Protein AF-A0A2H3D785-F1 (afdb_monomer_lite)

pLDDT: mean 83.18, std 9.56, range [46.09, 92.12]

Radius of gyration: 15.81 Å; chains: 1; bounding box: 33×35×32 Å

Foldseek 3Di:
DPLCDLLEPNHPNPDPPCDPPNNCVRHPVNDDPPVNPDDPDPDDDPVVVVVVVVVPPD

Structure (mmCIF, N/CA/C/O backbone):
data_AF-A0A2H3D785-F1
#
_entry.id   AF-A0A2H3D785-F1
#
loop_
_atom_site.group_PDB
_atom_site.id
_atom_site.type_symbol
_atom_site.label_atom_id
_atom_site.label_alt_id
_atom_site.label_comp_id
_atom_site.label_asym_id
_atom_site.label_entity_id
_atom_site.label_seq_id
_atom_site.pdbx_PDB_ins_code
_atom_site.Cartn_x
_atom_site.Cartn_y
_atom_site.Cartn_z
_atom_site.occupancy
_atom_site.B_iso_or_equiv
_atom_site.auth_seq_id
_atom_site.auth_comp_id
_atom_site.auth_asym_id
_atom_site.auth_atom_id
_atom_site.pdbx_PDB_model_num
ATOM 1 N N . ILE A 1 1 ? 4.614 0.046 7.151 1.00 65.44 1 ILE A N 1
ATOM 2 C CA . ILE A 1 1 ? 4.456 -0.467 5.765 1.00 65.44 1 ILE A CA 1
ATOM 3 C C . ILE A 1 1 ? 4.389 -1.988 5.846 1.00 65.44 1 ILE A C 1
ATOM 5 O O . ILE A 1 1 ? 5.293 -2.570 6.425 1.00 65.44 1 ILE A O 1
ATOM 9 N N . GLN A 1 2 ? 3.332 -2.624 5.331 1.00 69.62 2 GLN A N 1
ATOM 10 C CA . GLN A 1 2 ? 3.195 -4.089 5.343 1.00 69.62 2 GLN A CA 1
ATOM 11 C C . GLN A 1 2 ? 3.804 -4.677 4.061 1.00 69.62 2 GLN A C 1
ATOM 13 O O . GLN A 1 2 ? 3.119 -4.819 3.048 1.00 69.62 2 GLN A O 1
ATOM 18 N N . CYS A 1 3 ? 5.110 -4.962 4.076 1.00 79.44 3 CYS A N 1
ATOM 19 C CA . CYS A 1 3 ? 5.840 -5.444 2.893 1.00 79.44 3 CYS A CA 1
ATOM 20 C C . CYS A 1 3 ? 5.454 -6.861 2.448 1.00 79.44 3 CYS A C 1
ATOM 22 O O . CYS A 1 3 ? 5.824 -7.280 1.360 1.00 79.44 3 CYS A O 1
ATOM 24 N N . GLU A 1 4 ? 4.676 -7.589 3.237 1.00 84.25 4 GLU A N 1
ATOM 25 C CA . GLU A 1 4 ? 4.171 -8.920 2.886 1.00 84.25 4 GLU A CA 1
ATOM 26 C C . GLU A 1 4 ? 2.973 -8.867 1.924 1.00 84.25 4 GLU A C 1
ATOM 28 O O . GLU A 1 4 ? 2.587 -9.890 1.368 1.00 84.25 4 GLU A O 1
ATOM 33 N N . LYS A 1 5 ? 2.381 -7.688 1.684 1.00 85.31 5 LYS A N 1
ATOM 34 C CA . LYS A 1 5 ? 1.250 -7.545 0.758 1.00 85.31 5 LYS A CA 1
ATOM 35 C C . LYS A 1 5 ? 1.704 -7.301 -0.680 1.00 85.31 5 LYS A C 1
ATOM 37 O O . LYS A 1 5 ? 2.640 -6.542 -0.925 1.00 85.31 5 LYS A O 1
ATOM 42 N N . SER A 1 6 ? 0.947 -7.838 -1.638 1.00 87.94 6 SER A N 1
ATOM 43 C CA . SER A 1 6 ? 1.178 -7.684 -3.085 1.00 87.94 6 SER A CA 1
ATOM 44 C C . SER A 1 6 ? 1.160 -6.233 -3.580 1.00 87.94 6 SER A C 1
ATOM 46 O O . SER A 1 6 ? 1.709 -5.934 -4.635 1.00 87.94 6 SER A O 1
ATOM 48 N N . ASN A 1 7 ? 0.572 -5.313 -2.815 1.00 87.56 7 ASN A N 1
ATOM 49 C CA . ASN A 1 7 ? 0.548 -3.885 -3.115 1.00 87.56 7 ASN A CA 1
ATOM 50 C C . ASN A 1 7 ? 1.694 -3.096 -2.443 1.00 87.56 7 ASN A C 1
ATOM 52 O O . ASN A 1 7 ? 1.630 -1.872 -2.315 1.00 87.56 7 ASN A O 1
ATOM 56 N N . CYS A 1 8 ? 2.760 -3.766 -2.003 1.00 88.12 8 CYS A N 1
ATOM 57 C CA . CYS A 1 8 ? 4.024 -3.125 -1.653 1.00 88.12 8 CYS A CA 1
ATOM 58 C C . CYS A 1 8 ? 5.064 -3.392 -2.745 1.00 88.12 8 CYS A C 1
ATOM 60 O O . CYS A 1 8 ? 5.346 -4.545 -3.050 1.00 88.12 8 CYS A O 1
ATOM 62 N N . ARG A 1 9 ? 5.701 -2.337 -3.276 1.00 85.19 9 ARG A N 1
ATOM 63 C CA . ARG A 1 9 ? 6.741 -2.436 -4.323 1.00 85.19 9 ARG A CA 1
ATOM 64 C C . ARG A 1 9 ? 7.920 -3.344 -3.945 1.00 85.19 9 ARG A C 1
ATOM 66 O O . ARG A 1 9 ? 8.585 -3.875 -4.824 1.00 85.19 9 ARG A O 1
ATOM 73 N N . PHE A 1 10 ? 8.187 -3.489 -2.650 1.00 87.50 10 PHE A N 1
ATOM 74 C CA . PHE A 1 10 ? 9.281 -4.303 -2.117 1.00 87.50 10 PHE A CA 1
ATOM 75 C C . PHE A 1 10 ? 8.834 -5.703 -1.677 1.00 87.50 10 PHE A C 1
ATOM 77 O O . PHE A 1 10 ? 9.634 -6.449 -1.121 1.00 87.50 10 PHE A O 1
ATOM 84 N N . SER A 1 11 ? 7.562 -6.056 -1.873 1.00 89.25 11 SER A N 1
ATOM 85 C CA . SER A 1 11 ? 7.065 -7.384 -1.527 1.00 89.25 11 SE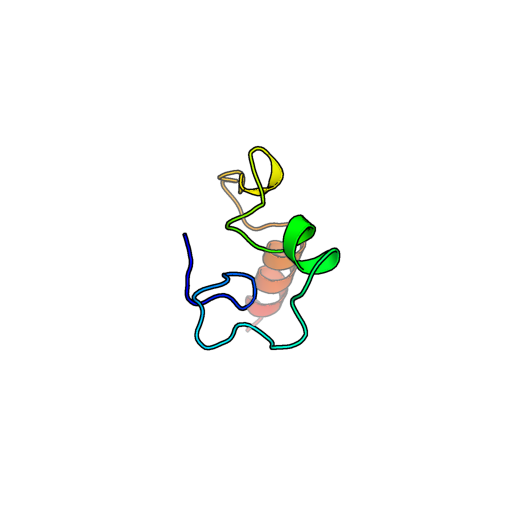R A CA 1
ATOM 86 C C . SER A 1 11 ? 7.617 -8.444 -2.467 1.00 89.25 11 SER A C 1
ATOM 88 O O . SER A 1 11 ? 7.631 -8.251 -3.682 1.00 89.25 11 SER A O 1
ATOM 90 N N . LEU A 1 12 ? 7.955 -9.612 -1.920 1.00 90.50 12 LEU A N 1
ATOM 91 C CA . LEU A 1 12 ? 8.237 -10.810 -2.718 1.00 90.50 12 LEU A CA 1
ATOM 92 C C . LEU A 1 12 ? 7.010 -11.275 -3.521 1.00 90.50 12 LEU A C 1
ATOM 94 O O . LEU A 1 12 ? 7.159 -11.961 -4.527 1.00 90.50 12 LEU A O 1
ATOM 98 N N . PHE A 1 13 ? 5.805 -10.868 -3.109 1.00 91.06 13 PHE A N 1
ATOM 99 C CA . PHE A 1 13 ? 4.543 -11.180 -3.784 1.00 91.06 13 PHE A CA 1
ATOM 100 C C . PHE A 1 13 ? 4.059 -10.049 -4.702 1.00 91.06 13 PHE A C 1
ATOM 102 O O . PHE A 1 13 ? 2.901 -10.042 -5.126 1.00 91.06 13 PHE A O 1
ATOM 109 N N . HIS A 1 14 ? 4.907 -9.058 -4.986 1.00 91.00 14 HIS A N 1
ATOM 110 C CA . HIS A 1 14 ? 4.537 -7.945 -5.849 1.00 91.00 14 HIS A CA 1
ATOM 111 C C . HIS A 1 14 ? 4.426 -8.410 -7.311 1.00 91.00 14 HIS A C 1
ATOM 113 O O . HIS A 1 14 ? 5.405 -8.909 -7.875 1.00 91.00 14 HIS A O 1
ATOM 119 N N . PRO A 1 15 ? 3.266 -8.245 -7.967 1.00 92.00 15 PRO A N 1
ATOM 120 C CA . PRO A 1 15 ? 3.075 -8.779 -9.303 1.00 92.00 15 PRO A CA 1
ATOM 121 C C . PRO A 1 15 ? 3.837 -7.948 -10.339 1.00 92.00 15 PRO A C 1
ATOM 123 O O . PRO A 1 15 ? 3.845 -6.716 -10.299 1.00 92.00 15 PRO A O 1
ATOM 126 N N . ALA A 1 16 ? 4.421 -8.618 -11.335 1.00 90.69 16 ALA A N 1
ATOM 127 C CA . ALA A 1 16 ? 5.135 -7.959 -12.433 1.00 90.69 16 ALA A CA 1
ATOM 128 C C . ALA A 1 16 ? 4.227 -7.066 -13.306 1.00 90.69 16 ALA A C 1
ATOM 130 O O . ALA A 1 16 ? 4.713 -6.184 -14.016 1.00 90.69 16 ALA A O 1
ATOM 131 N N . SER A 1 17 ? 2.908 -7.282 -13.253 1.00 90.25 17 SER A N 1
ATOM 132 C CA . SER A 1 17 ? 1.898 -6.448 -13.910 1.00 90.25 17 SER A CA 1
ATOM 133 C C . SER A 1 17 ? 1.623 -5.129 -13.179 1.00 90.25 17 SER A C 1
ATOM 135 O O . SER A 1 17 ? 1.016 -4.235 -13.767 1.00 90.25 17 SER A O 1
ATOM 137 N N . CYS A 1 18 ? 2.078 -4.963 -11.931 1.00 91.06 18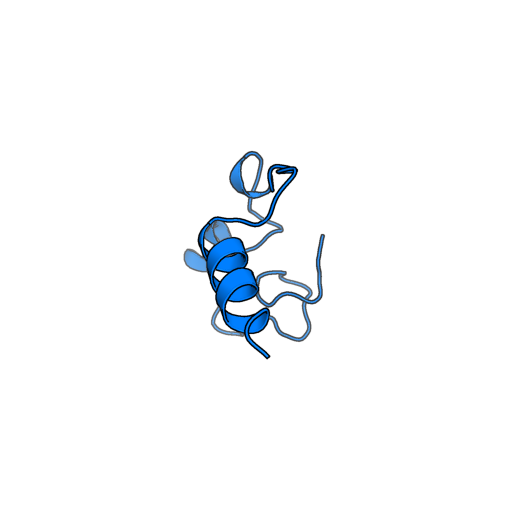 CYS A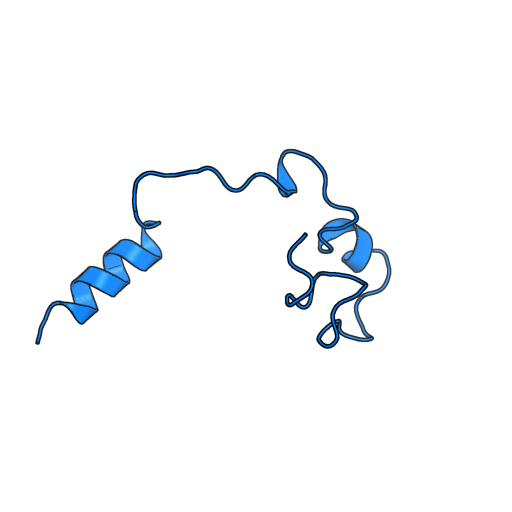 N 1
ATOM 138 C CA . CYS A 1 18 ? 1.914 -3.714 -11.197 1.00 91.06 18 CYS A CA 1
ATOM 139 C C . CYS A 1 18 ? 2.880 -2.650 -11.737 1.00 91.06 18 CYS A C 1
ATOM 141 O O . CYS A 1 18 ? 4.031 -2.517 -11.315 1.00 91.06 18 CYS A O 1
ATOM 143 N N . LYS A 1 19 ? 2.382 -1.900 -12.721 1.00 91.44 19 LYS A N 1
ATOM 144 C CA . LYS A 1 19 ? 3.046 -0.790 -13.412 1.00 91.44 19 LYS A CA 1
ATOM 145 C C . LYS A 1 19 ? 2.102 0.424 -13.448 1.00 91.44 19 LYS A C 1
ATOM 147 O O . LYS A 1 19 ? 0.905 0.269 -13.183 1.00 91.44 19 LYS A O 1
ATOM 152 N N . PRO A 1 20 ? 2.597 1.644 -13.719 1.00 90.50 20 PRO A N 1
ATOM 153 C CA . PRO A 1 20 ? 1.728 2.802 -13.916 1.00 90.50 20 PRO A CA 1
ATOM 154 C C . PRO A 1 20 ? 0.685 2.555 -15.025 1.00 90.50 20 PRO A C 1
ATOM 156 O O . PRO A 1 20 ? 1.010 1.883 -16.005 1.00 90.50 20 PRO A O 1
ATOM 159 N N . PRO A 1 21 ? -0.548 3.084 -14.892 1.00 92.12 21 PRO A N 1
ATOM 160 C CA . PRO A 1 21 ? -1.019 3.967 -13.817 1.00 92.12 21 PRO A CA 1
ATOM 161 C C . PRO A 1 21 ? -1.490 3.226 -12.555 1.00 92.12 21 PRO A C 1
ATOM 163 O O . PRO A 1 21 ? -1.496 3.821 -11.481 1.00 92.12 21 PRO A O 1
ATOM 166 N N . VAL A 1 22 ? -1.822 1.933 -12.659 1.00 89.25 22 VAL A N 1
ATOM 167 C CA . VAL A 1 22 ? -2.406 1.128 -11.566 1.00 89.25 22 VAL A CA 1
ATOM 168 C C . VAL A 1 22 ? -1.534 1.168 -10.313 1.00 89.25 22 VAL A C 1
ATOM 170 O O . VAL A 1 22 ? -2.029 1.437 -9.224 1.00 89.25 22 VAL A O 1
ATOM 173 N N . CYS A 1 23 ? -0.217 1.006 -10.473 1.00 90.00 23 CYS A N 1
ATOM 174 C CA . CYS A 1 23 ? 0.742 1.045 -9.365 1.00 90.00 23 CYS A CA 1
ATOM 175 C C . CYS A 1 23 ? 0.618 2.316 -8.503 1.00 90.00 23 CYS A C 1
ATOM 177 O O . CYS A 1 23 ? 0.689 2.238 -7.278 1.00 90.00 23 CYS A O 1
ATOM 179 N N . LEU A 1 24 ? 0.374 3.473 -9.128 1.00 90.50 24 LEU A N 1
ATOM 180 C CA . LEU A 1 24 ? 0.263 4.758 -8.428 1.00 90.50 24 LEU A CA 1
ATOM 181 C C . LEU A 1 24 ? -1.017 4.869 -7.593 1.00 90.50 24 LEU A C 1
ATOM 183 O O . LEU A 1 24 ? -1.059 5.656 -6.655 1.00 90.50 24 LEU A O 1
ATOM 187 N N . GLN A 1 25 ? -2.043 4.089 -7.929 1.00 90.12 25 GLN A N 1
ATOM 188 C CA . GLN A 1 25 ? -3.350 4.118 -7.275 1.00 90.12 25 GLN A CA 1
ATOM 189 C C . GLN A 1 25 ? -3.542 2.983 -6.268 1.00 90.12 25 GLN A C 1
ATOM 191 O O . GLN A 1 25 ? -4.420 3.073 -5.419 1.00 90.12 25 GLN A O 1
ATOM 196 N N . THR A 1 26 ? -2.763 1.901 -6.358 1.00 88.31 26 THR A N 1
ATOM 197 C CA . THR A 1 26 ? -2.980 0.707 -5.525 1.00 88.31 26 THR A CA 1
ATOM 198 C C . THR A 1 26 ? -1.863 0.441 -4.523 1.00 88.31 26 THR A C 1
ATOM 200 O O . THR A 1 26 ? -2.102 -0.226 -3.513 1.00 88.31 26 THR A O 1
ATOM 203 N N . CYS A 1 27 ? -0.633 0.902 -4.784 1.00 90.19 27 CYS A N 1
ATOM 204 C CA . CYS A 1 27 ? 0.507 0.553 -3.940 1.00 90.19 27 CYS A CA 1
ATOM 205 C C . CYS A 1 27 ? 0.632 1.441 -2.704 1.00 90.19 27 CYS A C 1
ATOM 207 O O . CYS A 1 27 ? 0.654 2.666 -2.805 1.00 90.19 27 CYS A O 1
ATOM 209 N N . TRP A 1 28 ? 0.865 0.814 -1.545 1.00 87.12 28 TRP A N 1
ATOM 210 C CA . TRP A 1 28 ? 0.983 1.495 -0.250 1.00 87.12 28 TRP A CA 1
ATOM 211 C C . TRP A 1 28 ? 2.012 2.623 -0.237 1.00 87.12 28 TRP A C 1
ATOM 213 O O . TRP A 1 28 ? 1.810 3.595 0.472 1.00 87.12 28 TRP A O 1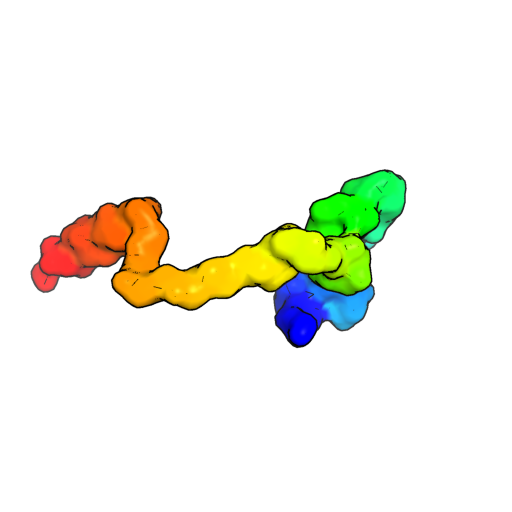
ATOM 223 N N . GLN A 1 29 ? 3.099 2.511 -1.005 1.00 86.25 29 GLN A N 1
ATOM 224 C CA . GLN A 1 29 ? 4.144 3.543 -1.072 1.00 86.25 29 GLN A CA 1
ATOM 225 C C . GLN A 1 29 ? 3.683 4.846 -1.741 1.00 86.25 29 GLN A C 1
ATOM 227 O O . GLN A 1 29 ? 4.282 5.890 -1.505 1.00 86.25 29 GLN A O 1
ATOM 232 N N . TYR A 1 30 ? 2.664 4.782 -2.601 1.00 89.50 30 TYR A N 1
ATOM 233 C CA . TYR A 1 30 ? 2.156 5.935 -3.348 1.00 89.50 30 TYR A CA 1
ATOM 234 C C . TYR A 1 30 ? 0.849 6.483 -2.773 1.00 89.50 30 TYR A C 1
ATOM 236 O O . TYR A 1 30 ? 0.576 7.674 -2.922 1.00 89.50 30 TYR A O 1
ATOM 244 N N . LEU A 1 31 ? 0.079 5.635 -2.089 1.00 88.62 31 LEU A N 1
ATOM 245 C CA . LEU A 1 31 ? -1.095 6.048 -1.329 1.00 88.62 31 LEU A CA 1
ATOM 246 C C . LEU A 1 31 ? -0.697 7.014 -0.209 1.00 88.62 31 LEU A C 1
ATOM 248 O O . LEU A 1 31 ? 0.338 6.829 0.435 1.00 88.62 31 LEU A O 1
ATOM 252 N N . ARG A 1 32 ? -1.524 8.031 0.036 1.00 86.94 32 ARG A N 1
ATOM 253 C CA . ARG A 1 32 ? -1.320 9.009 1.110 1.00 86.94 32 ARG A CA 1
ATOM 254 C C . ARG A 1 32 ? -2.459 8.894 2.121 1.00 86.94 32 ARG A C 1
ATOM 256 O O . ARG A 1 32 ? -3.198 7.917 2.142 1.00 86.94 32 ARG A O 1
ATOM 263 N N . TYR A 1 33 ? -2.549 9.846 3.038 1.00 83.38 33 TYR A N 1
ATOM 264 C CA . TYR A 1 33 ? -3.774 10.025 3.803 1.00 83.38 33 TYR A CA 1
ATOM 265 C C . TYR A 1 33 ? -4.859 10.612 2.880 1.00 83.38 33 TYR A C 1
ATOM 267 O O . TYR A 1 33 ? -4.549 11.582 2.183 1.00 83.38 33 TYR A O 1
ATOM 275 N N . PRO A 1 34 ? -6.113 10.118 2.920 1.00 86.81 34 PRO A N 1
ATOM 276 C CA . PRO A 1 34 ? -6.668 9.117 3.840 1.00 86.81 34 PRO A CA 1
ATOM 277 C C . PRO A 1 34 ? -6.629 7.672 3.319 1.00 86.81 34 PRO A C 1
ATOM 279 O O . PRO A 1 34 ? -7.090 6.772 4.013 1.00 86.81 34 PRO A O 1
ATOM 282 N N . GLU A 1 35 ? -6.089 7.410 2.132 1.00 84.62 35 GLU A N 1
ATOM 283 C CA . GLU A 1 35 ? -6.094 6.073 1.519 1.00 84.62 35 GLU A CA 1
ATOM 284 C C . GLU A 1 35 ? -5.325 5.032 2.348 1.00 84.62 35 GLU A C 1
ATOM 286 O O . GLU A 1 35 ? -5.631 3.841 2.323 1.00 84.62 35 GLU A O 1
ATOM 291 N N . GLN A 1 36 ? -4.331 5.490 3.108 1.00 79.88 36 GLN A N 1
ATOM 292 C CA . GLN A 1 36 ? -3.558 4.682 4.044 1.00 79.88 36 GLN A CA 1
ATOM 293 C C . GLN A 1 36 ? -4.217 4.524 5.423 1.00 79.88 36 GLN A C 1
ATOM 295 O O . GLN A 1 36 ? -3.757 3.721 6.241 1.00 79.88 36 GLN A O 1
ATOM 300 N N . TYR A 1 37 ? -5.257 5.305 5.716 1.00 82.06 37 TYR A N 1
ATOM 301 C CA . TYR A 1 37 ? -5.897 5.308 7.022 1.00 82.06 37 TYR A CA 1
ATOM 302 C C . TYR A 1 37 ? -6.874 4.136 7.134 1.00 82.06 37 TYR A C 1
ATOM 304 O O . TYR A 1 37 ? -7.958 4.144 6.558 1.00 82.06 37 TYR A O 1
ATOM 312 N N . SER A 1 38 ? -6.496 3.126 7.918 1.00 73.75 38 SER A N 1
ATOM 313 C CA . SER A 1 38 ? -7.444 2.130 8.412 1.00 73.75 38 SER A CA 1
ATOM 314 C C . SER A 1 38 ? -8.040 2.659 9.717 1.00 73.75 38 SER A C 1
ATOM 316 O O . SER A 1 38 ? -7.303 2.727 10.705 1.00 73.75 38 SER A O 1
ATOM 318 N N . PRO A 1 39 ? -9.328 3.047 9.767 1.00 76.56 39 PRO A N 1
ATOM 319 C CA . PRO A 1 39 ? -9.935 3.479 11.016 1.00 76.56 39 PRO A CA 1
ATOM 320 C C . PRO A 1 39 ? -9.842 2.347 12.039 1.00 76.56 39 PRO A C 1
ATOM 322 O O . PRO A 1 39 ? -10.192 1.202 11.749 1.00 76.56 39 PRO A O 1
ATOM 325 N N . ASN A 1 40 ? -9.366 2.669 13.242 1.00 71.50 40 ASN A N 1
ATOM 326 C CA . ASN A 1 40 ? -9.446 1.762 14.382 1.00 71.50 40 ASN A CA 1
ATOM 327 C C . ASN A 1 40 ? -10.907 1.714 14.837 1.00 71.50 40 ASN A C 1
ATOM 329 O O . ASN A 1 40 ? -11.330 2.466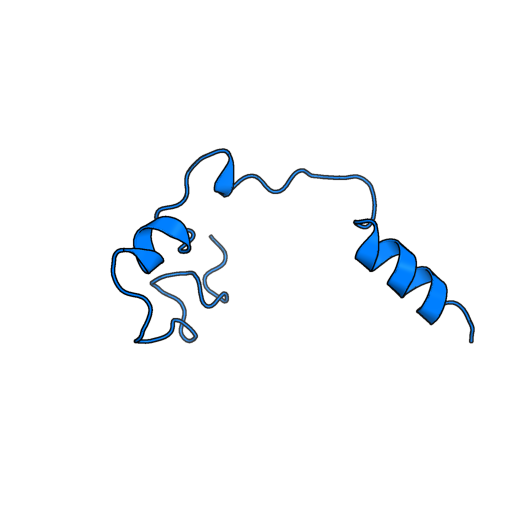 15.713 1.00 71.50 40 ASN A O 1
ATOM 333 N N . ILE A 1 41 ? -11.697 0.877 14.171 1.00 76.62 41 ILE A N 1
ATOM 334 C CA . ILE A 1 41 ? -13.067 0.575 14.567 1.00 76.62 41 ILE A CA 1
ATOM 335 C C . ILE A 1 41 ? -13.037 -0.428 15.722 1.00 76.62 41 ILE A C 1
ATOM 337 O O . ILE A 1 41 ? -12.438 -1.497 15.618 1.00 76.62 41 ILE A O 1
ATOM 341 N N . ASN A 1 42 ? -13.697 -0.090 16.830 1.00 76.31 42 ASN A N 1
ATOM 342 C CA . ASN A 1 42 ? -13.923 -1.019 17.938 1.00 76.31 42 ASN A CA 1
ATOM 343 C C . ASN A 1 42 ? -15.040 -2.000 17.550 1.00 76.31 42 ASN A C 1
ATOM 345 O O . ASN A 1 42 ? -16.174 -1.881 18.009 1.00 76.31 42 ASN A O 1
ATOM 349 N N . GLY A 1 43 ? -14.740 -2.924 16.639 1.00 79.62 43 GLY A N 1
ATOM 350 C CA . GLY A 1 43 ? -15.679 -3.942 16.180 1.00 79.62 43 GLY A CA 1
ATOM 351 C C . GLY A 1 43 ? -15.282 -4.561 14.844 1.00 79.62 43 GLY A C 1
ATOM 352 O O . GLY A 1 43 ? -14.502 -3.998 14.076 1.00 79.62 43 GLY A O 1
ATOM 353 N N . TYR A 1 44 ? -15.841 -5.733 14.554 1.00 81.44 44 TYR A N 1
ATOM 354 C CA . TYR A 1 44 ? -15.740 -6.329 13.226 1.00 81.44 44 TYR A CA 1
ATOM 355 C C . TYR A 1 44 ? -16.472 -5.458 12.198 1.00 81.44 44 TYR A C 1
ATOM 357 O O . TYR A 1 44 ? -17.527 -4.895 12.490 1.00 81.44 44 TYR A O 1
ATOM 365 N N . CYS A 1 45 ? -15.953 -5.382 10.968 1.00 83.81 45 CYS A N 1
ATOM 366 C CA . CYS A 1 45 ? -16.736 -4.820 9.868 1.00 83.81 45 CYS A CA 1
ATOM 367 C C . CYS A 1 45 ? -18.015 -5.661 9.652 1.00 83.81 45 CYS A C 1
ATOM 369 O O . CYS A 1 45 ? -18.017 -6.842 10.014 1.00 83.81 45 CYS A O 1
ATOM 371 N N . PRO A 1 46 ? -19.088 -5.111 9.048 1.00 85.69 46 PRO A N 1
ATOM 372 C CA . PRO A 1 46 ? -20.368 -5.817 8.921 1.00 85.69 46 PRO A CA 1
ATOM 373 C C . PRO A 1 46 ? -20.247 -7.227 8.321 1.00 85.69 46 PRO A C 1
ATOM 375 O O . PRO A 1 46 ? -20.841 -8.169 8.834 1.00 85.69 46 PRO A O 1
ATOM 378 N N . SER A 1 47 ? -19.395 -7.388 7.302 1.00 86.69 47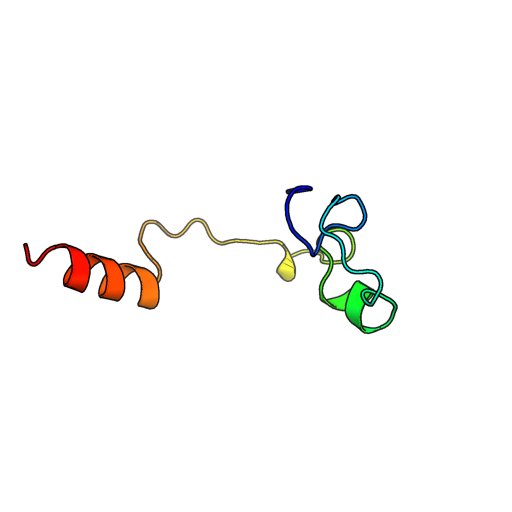 SER A N 1
ATOM 379 C CA . SER A 1 47 ? -19.117 -8.686 6.672 1.00 86.69 47 SER A CA 1
ATOM 380 C C . SER A 1 47 ? -18.454 -9.683 7.636 1.00 86.69 47 SER A C 1
ATOM 382 O O . SER A 1 47 ? -18.925 -10.808 7.793 1.00 86.69 47 SER A O 1
ATOM 384 N N . CYS A 1 48 ? -17.406 -9.265 8.357 1.00 85.38 48 CYS A N 1
ATOM 385 C CA . CYS A 1 48 ? -16.743 -10.120 9.344 1.00 85.38 48 CYS A CA 1
ATOM 386 C C . CYS A 1 48 ? -17.648 -10.429 10.546 1.00 85.38 48 CYS A C 1
ATOM 388 O O . CYS A 1 48 ? -17.605 -11.541 11.060 1.00 85.38 48 CYS A O 1
ATOM 390 N N . SER A 1 49 ? -18.480 -9.476 10.983 1.00 88.44 49 SER A N 1
ATOM 391 C CA . SER A 1 49 ? -19.449 -9.681 12.066 1.00 88.44 49 SER A CA 1
ATOM 392 C C . SER A 1 49 ? -20.461 -10.768 11.697 1.00 88.44 49 SER A C 1
ATOM 394 O O . SER A 1 49 ? -20.654 -11.710 12.464 1.00 88.44 49 SER A O 1
ATOM 396 N N . GLN A 1 50 ? -21.020 -10.697 10.486 1.00 89.25 50 GLN A N 1
ATOM 397 C CA . GLN A 1 50 ? -21.927 -11.712 9.958 1.00 89.25 50 GLN A CA 1
ATOM 398 C C . GLN A 1 50 ? -21.235 -13.080 9.815 1.00 89.25 50 GLN A C 1
ATOM 400 O O . GLN A 1 50 ? -21.798 -14.098 10.214 1.00 89.25 50 GLN A O 1
ATOM 405 N N . TYR A 1 51 ? -19.997 -13.126 9.311 1.00 87.19 51 TYR A N 1
ATOM 406 C CA . TYR A 1 51 ? -19.231 -14.376 9.231 1.00 87.19 51 TYR A CA 1
ATOM 407 C C . TYR A 1 51 ? -19.012 -15.008 10.615 1.00 87.19 51 TYR A C 1
ATOM 409 O O . TYR A 1 51 ? -19.211 -16.209 10.780 1.00 87.19 51 TYR A O 1
ATOM 417 N N . MET A 1 52 ? -18.675 -14.210 11.631 1.00 84.50 52 MET A N 1
ATOM 418 C CA . MET A 1 52 ? -18.500 -14.708 13.000 1.00 84.50 52 MET A CA 1
ATOM 419 C C . MET A 1 52 ? -19.802 -15.234 13.612 1.00 84.50 52 MET A C 1
ATOM 421 O O . MET A 1 52 ? -19.767 -16.231 14.326 1.00 84.50 52 MET A O 1
ATOM 425 N N . GLN A 1 53 ? -20.952 -14.638 13.285 1.00 80.06 53 GLN A N 1
ATOM 426 C CA . GLN A 1 53 ? -22.255 -15.171 13.697 1.00 80.06 53 GLN A CA 1
ATOM 427 C C . GLN A 1 53 ? -22.542 -16.546 13.081 1.00 80.06 53 GLN A C 1
ATOM 429 O O . GLN A 1 53 ? -23.037 -17.430 13.776 1.00 80.06 53 GLN A O 1
ATOM 434 N N . TYR A 1 54 ? -22.190 -16.757 11.809 1.00 76.06 54 TYR A N 1
ATOM 435 C CA . TYR A 1 54 ? -22.353 -18.065 11.166 1.00 76.06 54 TYR A CA 1
ATOM 436 C C . TYR A 1 54 ? -21.387 -19.128 11.703 1.00 76.06 54 TYR A C 1
ATOM 438 O O . TYR A 1 54 ? -21.746 -20.299 11.757 1.00 76.06 54 TYR A O 1
ATOM 446 N N . GLN A 1 55 ? -20.177 -18.742 12.114 1.00 70.06 55 GLN A N 1
ATOM 447 C CA . GLN A 1 55 ? -19.182 -19.667 12.674 1.00 70.06 55 GLN A CA 1
ATOM 448 C C . GLN A 1 55 ? -19.440 -20.019 14.152 1.00 70.06 55 GLN A C 1
ATOM 450 O O . GLN A 1 55 ? -18.872 -20.985 14.648 1.00 70.06 55 GLN A O 1
ATOM 455 N N . GLY A 1 56 ? -20.288 -19.258 14.856 1.00 60.69 56 GLY A N 1
ATOM 456 C CA . GLY A 1 56 ? -20.684 -19.516 16.248 1.00 60.69 56 GLY A CA 1
ATOM 457 C C . GLY A 1 56 ? -21.857 -20.491 16.420 1.00 60.69 56 GLY A C 1
ATOM 458 O O . GLY A 1 56 ? -22.279 -20.730 17.546 1.00 60.69 56 GLY A O 1
ATOM 459 N N . TYR A 1 57 ? -22.394 -21.039 15.325 1.00 50.88 57 TYR A N 1
ATOM 460 C CA . TYR A 1 57 ? -23.358 -22.144 15.331 1.00 50.88 57 TYR A CA 1
ATOM 461 C C . TYR A 1 57 ? -22.608 -23.472 15.109 1.00 50.88 57 TYR A C 1
ATOM 463 O O . TYR A 1 57 ? -22.630 -24.047 14.019 1.00 50.88 57 TYR A O 1
ATOM 471 N N . ASN A 1 58 ? -21.893 -23.933 16.134 1.00 46.09 58 ASN A N 1
ATOM 472 C CA . ASN A 1 58 ? -21.557 -25.345 16.363 1.00 46.09 58 ASN A CA 1
ATOM 473 C C . ASN A 1 58 ? -21.537 -25.598 17.868 1.00 46.09 58 ASN A C 1
ATOM 475 O O . ASN A 1 58 ? -20.715 -24.949 18.551 1.00 46.09 58 ASN A O 1
#

Sequence (58 aa):
IQCEKSNCRFSLFHPASCKPPVCLQTCWQYLRYPEQYSPNINGYCPSCSQYMQYQGYN

Secondary structure (DSSP, 8-state):
--TTSTTSTT-TT--TT--TTHHHHH-TTT--TTTT-----SS--HHHHHHHHHHT--

Organism: Armillaria gallica (NCBI:txid47427)